Protein AF-A0A1G8UUR7-F1 (afdb_monomer)

pLDDT: mean 87.73, std 11.01, range [48.5, 97.44]

Mean predicted aligned error: 9.34 Å

Sequence (133 aa):
MERLNETAQDWVPHVRRLRPDMAWEDVLRIVNAPLPEARRWTQSRLRRAVKAYVRDGFLSEAVLGRAGRRETDDRLPAIVAAIKGADPDITLQAICVRLEAMRERTPRGRTSWQPSSVKMLLERAQRLGLLSK

Organism: NCBI:txid555512

Radius of gyration: 19.89 Å; Cα contacts (8 Å, |Δi|>4): 112; chains: 1; bounding box: 42×29×51 Å

Secondary structure (DSSP, 8-state):
-HHHHHTGGGTHHHHHHHTTTS-HHHHHHHHHTTS-GGGPPPHHHHHHHHHHHHHTTSS-GGGGSPPPPPHHHHHHHHHHHHHHHH-TT--HHHHHHHHHHTTPPPTTS-S---HHHHHHHHHHHHHTTSS--

Nearest PDB structures (foldseek):
  6pax-assembly1_A  TM=4.402E-01  e=1.001E-01  Homo sapiens
  2k27-assembly1_A  TM=3.278E-01  e=5.074E-01  unclassified

Structure (mmCIF, N/CA/C/O backbone):
data_AF-A0A1G8UUR7-F1
#
_entry.id   AF-A0A1G8UUR7-F1
#
loop_
_atom_site.group_PDB
_atom_site.id
_atom_site.type_symbol
_atom_site.label_atom_id
_atom_site.label_alt_id
_atom_site.label_comp_id
_atom_site.label_asym_id
_atom_site.label_entity_id
_atom_site.label_seq_id
_atom_site.pdbx_PDB_ins_code
_atom_site.Cartn_x
_atom_site.Cartn_y
_atom_site.Cartn_z
_atom_site.occupancy
_atom_site.B_iso_or_equiv
_atom_site.auth_seq_id
_atom_site.auth_comp_id
_atom_site.auth_asym_id
_atom_site.auth_atom_id
_atom_site.pdbx_PDB_model_num
ATOM 1 N N . MET A 1 1 ? 24.851 0.110 -25.148 1.00 49.09 1 MET A N 1
ATOM 2 C CA . MET A 1 1 ? 23.424 0.212 -24.754 1.00 49.09 1 MET A CA 1
ATOM 3 C C . MET A 1 1 ? 22.651 -1.094 -24.978 1.00 49.09 1 MET A C 1
ATOM 5 O O . MET A 1 1 ? 21.540 -1.198 -24.480 1.00 49.09 1 MET A O 1
ATOM 9 N N . GLU A 1 2 ? 23.229 -2.117 -25.622 1.00 48.50 2 GLU A N 1
ATOM 10 C CA . GLU A 1 2 ? 22.502 -3.330 -26.049 1.00 48.50 2 GLU A CA 1
ATOM 11 C C . GLU A 1 2 ? 21.993 -4.244 -24.917 1.00 48.50 2 GLU A C 1
ATOM 13 O O . GLU A 1 2 ? 20.841 -4.662 -24.965 1.00 48.50 2 GLU A O 1
ATOM 18 N N . ARG A 1 3 ? 22.745 -4.454 -23.824 1.00 51.47 3 ARG A N 1
ATOM 19 C CA . ARG A 1 3 ? 22.309 -5.356 -22.727 1.00 51.47 3 ARG A CA 1
ATOM 20 C C . ARG A 1 3 ? 21.090 -4.876 -21.925 1.00 51.47 3 ARG A C 1
ATOM 22 O O . ARG A 1 3 ? 20.505 -5.649 -21.173 1.00 51.47 3 ARG A O 1
ATOM 29 N N . LEU A 1 4 ? 20.733 -3.590 -22.007 1.00 53.09 4 LEU A N 1
ATOM 30 C CA . LEU A 1 4 ? 19.546 -3.058 -21.320 1.00 53.09 4 LEU A CA 1
ATOM 31 C C . LEU A 1 4 ? 18.261 -3.352 -22.105 1.00 53.09 4 LEU A C 1
ATOM 33 O O . LEU A 1 4 ? 17.225 -3.576 -21.479 1.00 53.09 4 LEU A O 1
ATOM 37 N N . ASN A 1 5 ? 18.341 -3.413 -23.439 1.00 54.53 5 ASN A N 1
ATOM 38 C CA . ASN A 1 5 ? 17.193 -3.690 -24.304 1.00 54.53 5 ASN A CA 1
ATOM 39 C C . ASN A 1 5 ? 16.737 -5.149 -24.235 1.00 54.53 5 ASN A C 1
ATOM 41 O O . ASN A 1 5 ? 15.539 -5.396 -24.303 1.00 54.53 5 ASN A O 1
ATOM 45 N N . GLU A 1 6 ? 17.650 -6.102 -24.026 1.00 61.25 6 GLU A N 1
ATOM 46 C CA . GLU A 1 6 ? 17.291 -7.528 -23.929 1.00 61.25 6 GLU A CA 1
ATOM 47 C C . GLU A 1 6 ? 16.363 -7.810 -22.737 1.00 61.25 6 GLU A C 1
ATOM 49 O O . GLU A 1 6 ? 15.436 -8.604 -22.833 1.00 61.25 6 GLU A O 1
ATOM 54 N N . THR A 1 7 ? 16.561 -7.094 -21.627 1.00 69.56 7 THR A N 1
ATOM 55 C CA . THR A 1 7 ? 15.744 -7.232 -20.404 1.00 69.56 7 THR A CA 1
ATOM 56 C C . THR A 1 7 ? 14.572 -6.253 -20.332 1.00 69.56 7 THR A C 1
ATOM 58 O O . THR A 1 7 ? 13.839 -6.233 -19.347 1.00 69.56 7 THR A O 1
ATOM 61 N N . ALA A 1 8 ? 14.392 -5.392 -21.340 1.00 75.25 8 ALA A N 1
ATOM 62 C CA . ALA A 1 8 ? 13.334 -4.382 -21.343 1.00 75.25 8 ALA A CA 1
ATOM 63 C C . ALA A 1 8 ? 11.934 -5.005 -21.272 1.00 75.25 8 ALA A C 1
ATOM 65 O O . ALA A 1 8 ? 11.041 -4.457 -20.623 1.00 75.25 8 ALA A O 1
ATOM 66 N N . GLN A 1 9 ? 11.767 -6.181 -21.880 1.00 80.56 9 GLN A N 1
ATOM 67 C CA . GLN A 1 9 ? 10.515 -6.935 -21.865 1.00 80.56 9 GLN A CA 1
ATOM 68 C C . GLN A 1 9 ? 10.088 -7.331 -20.440 1.00 80.56 9 GLN A C 1
ATOM 70 O O . GLN A 1 9 ? 8.892 -7.355 -20.158 1.00 80.56 9 GLN A O 1
ATOM 75 N N . ASP A 1 10 ? 11.046 -7.522 -19.525 1.00 84.19 10 ASP A N 1
ATOM 76 C CA . ASP A 1 10 ? 10.788 -7.963 -18.149 1.00 84.19 10 ASP A CA 1
ATOM 77 C C . ASP A 1 10 ? 10.231 -6.856 -17.243 1.00 84.19 10 ASP A C 1
ATOM 79 O O . ASP A 1 10 ? 9.671 -7.145 -16.188 1.00 84.19 10 ASP A O 1
ATOM 83 N N . TRP A 1 11 ? 10.407 -5.575 -17.591 1.00 90.75 11 TRP A N 1
ATOM 84 C CA . TRP A 1 11 ? 10.060 -4.472 -16.683 1.00 90.75 11 TRP A CA 1
ATOM 85 C C . TRP A 1 11 ? 9.282 -3.326 -17.329 1.00 90.75 11 TRP A C 1
ATOM 87 O O . TRP A 1 11 ? 8.477 -2.695 -16.639 1.00 90.75 11 TRP A O 1
ATOM 97 N N . VAL A 1 12 ? 9.466 -3.046 -18.624 1.00 93.38 12 VAL A N 1
ATOM 98 C CA . VAL A 1 12 ? 8.807 -1.917 -19.310 1.00 93.38 12 VAL A CA 1
ATOM 99 C C . VAL A 1 12 ? 7.277 -2.007 -19.229 1.00 93.38 12 VAL A C 1
ATOM 101 O O . VAL A 1 12 ? 6.666 -1.003 -18.846 1.00 93.38 12 VAL A O 1
ATOM 104 N N . PRO A 1 13 ? 6.628 -3.164 -19.498 1.00 93.00 13 PRO A N 1
ATOM 105 C CA . PRO A 1 13 ? 5.171 -3.272 -19.396 1.00 93.00 13 PRO A CA 1
ATOM 106 C C . PRO A 1 13 ? 4.662 -3.009 -17.974 1.00 93.00 13 PRO A C 1
ATOM 108 O O . PRO A 1 13 ? 3.656 -2.325 -17.783 1.00 93.00 13 PRO A O 1
ATOM 111 N N . HIS A 1 14 ? 5.385 -3.498 -16.961 1.00 93.56 14 HIS A N 1
ATOM 112 C CA . HIS A 1 14 ? 5.025 -3.309 -15.557 1.00 93.56 14 HIS A CA 1
ATOM 113 C C . HIS A 1 14 ? 5.164 -1.853 -15.123 1.00 93.56 14 HIS A C 1
ATOM 115 O O . HIS A 1 14 ? 4.247 -1.316 -14.508 1.00 93.56 14 HIS A O 1
ATOM 121 N N . VAL A 1 15 ? 6.272 -1.191 -15.465 1.00 9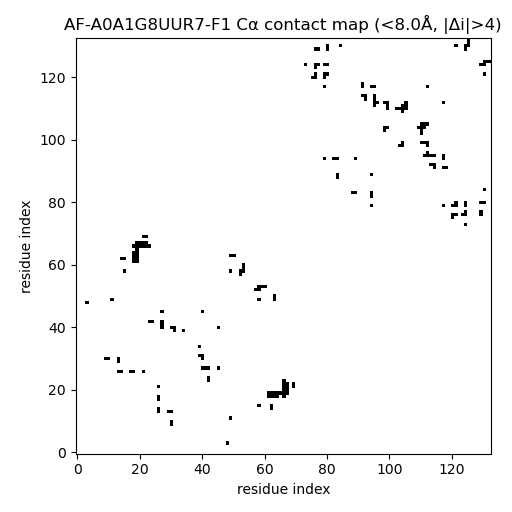4.19 15 VAL A N 1
ATOM 122 C CA . VAL A 1 15 ? 6.478 0.224 -15.127 1.00 94.19 15 VAL A CA 1
ATOM 123 C C . VAL A 1 15 ? 5.430 1.098 -15.806 1.00 94.19 15 VAL A C 1
ATOM 125 O O . VAL A 1 15 ? 4.846 1.945 -15.137 1.00 94.19 15 VAL A O 1
ATOM 128 N N . ARG A 1 16 ? 5.144 0.865 -17.094 1.00 93.69 16 ARG A N 1
ATOM 129 C CA . ARG A 1 16 ? 4.124 1.620 -17.837 1.00 93.69 16 ARG A CA 1
ATOM 130 C C . ARG A 1 16 ? 2.732 1.478 -17.220 1.00 93.69 16 ARG A C 1
ATOM 132 O O . ARG A 1 16 ? 1.988 2.446 -17.207 1.00 93.69 16 ARG A O 1
ATOM 139 N N . ARG A 1 17 ? 2.387 0.285 -16.724 1.00 92.25 17 ARG A N 1
ATOM 140 C CA . ARG A 1 17 ? 1.070 0.011 -16.133 1.00 92.25 17 ARG A CA 1
ATOM 141 C C . ARG A 1 17 ? 0.931 0.507 -14.694 1.00 92.25 17 ARG A C 1
ATOM 143 O O . ARG A 1 17 ? -0.159 0.881 -14.296 1.00 92.25 17 ARG A O 1
ATOM 150 N N . LEU A 1 18 ? 1.992 0.412 -13.892 1.00 92.56 18 LEU A N 1
ATOM 151 C CA . LEU A 1 18 ? 1.904 0.581 -12.435 1.00 92.56 18 LEU A CA 1
ATOM 152 C C . LEU A 1 18 ? 2.329 1.966 -11.947 1.00 92.56 18 LEU A C 1
ATOM 154 O O . LEU A 1 18 ? 2.066 2.314 -10.799 1.00 92.56 18 LEU A O 1
ATOM 158 N N . ARG A 1 19 ? 3.058 2.733 -12.759 1.00 93.44 19 ARG A N 1
ATOM 159 C CA . ARG A 1 19 ? 3.547 4.059 -12.381 1.00 93.44 19 ARG A CA 1
ATOM 160 C C . ARG A 1 19 ? 2.722 5.143 -13.077 1.00 93.44 19 ARG A C 1
ATOM 162 O O . ARG A 1 19 ? 2.439 4.987 -14.260 1.00 93.44 19 ARG A O 1
ATOM 169 N N . PRO A 1 20 ? 2.427 6.261 -12.390 1.00 91.62 20 PRO A N 1
ATOM 170 C CA . PRO A 1 20 ? 2.947 6.655 -11.076 1.00 91.62 20 PRO A CA 1
ATOM 171 C C . PRO A 1 20 ? 2.224 6.040 -9.870 1.00 91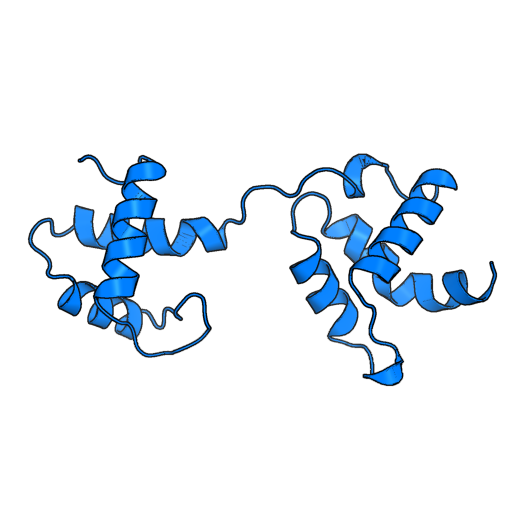.62 20 PRO A C 1
ATOM 173 O O . PRO A 1 20 ? 2.794 6.098 -8.786 1.00 91.62 20 PRO A O 1
ATOM 176 N N . ASP A 1 21 ? 1.055 5.424 -10.033 1.00 87.62 21 ASP A N 1
ATOM 177 C CA . ASP A 1 21 ? 0.139 5.069 -8.933 1.00 87.62 21 ASP A CA 1
ATOM 178 C C . ASP A 1 21 ? 0.765 4.219 -7.815 1.00 87.62 21 ASP A C 1
ATOM 180 O O . ASP A 1 21 ? 0.461 4.397 -6.636 1.00 87.62 21 ASP A O 1
ATOM 184 N N . MET A 1 22 ? 1.702 3.335 -8.158 1.00 87.44 22 MET A N 1
ATOM 185 C CA . MET A 1 22 ? 2.358 2.427 -7.222 1.00 87.44 22 MET A CA 1
ATOM 186 C C . MET A 1 22 ? 3.784 2.869 -6.866 1.00 87.44 22 MET A C 1
ATOM 188 O O . MET A 1 22 ? 4.545 3.337 -7.714 1.00 87.44 22 MET A O 1
ATOM 192 N N . ALA A 1 23 ? 4.203 2.689 -5.610 1.00 88.69 23 ALA A N 1
ATOM 193 C CA . ALA A 1 23 ? 5.560 3.020 -5.177 1.00 88.69 23 ALA A CA 1
ATOM 194 C C . ALA A 1 23 ? 6.627 2.144 -5.860 1.00 88.69 23 ALA A C 1
ATOM 196 O O . ALA A 1 23 ? 6.408 0.972 -6.168 1.00 88.69 23 ALA A O 1
ATOM 197 N N . TRP A 1 24 ? 7.831 2.698 -6.043 1.00 90.31 24 TRP A N 1
ATOM 198 C CA . TRP A 1 24 ? 8.945 2.004 -6.703 1.00 90.31 24 TRP A CA 1
ATOM 199 C C . TRP A 1 24 ? 9.319 0.666 -6.060 1.00 90.31 24 TRP A C 1
ATOM 201 O O . TRP A 1 24 ? 9.773 -0.228 -6.765 1.00 90.31 24 TRP A O 1
ATOM 211 N N . GLU A 1 25 ? 9.174 0.521 -4.743 1.00 87.81 25 GLU A N 1
ATOM 212 C CA . GLU A 1 25 ? 9.468 -0.736 -4.045 1.00 87.81 25 GLU A CA 1
ATOM 213 C C . GLU A 1 25 ? 8.498 -1.859 -4.439 1.00 87.81 25 GLU A C 1
ATOM 215 O O . GLU A 1 25 ? 8.919 -2.991 -4.666 1.00 87.81 25 GLU A O 1
ATOM 220 N N . ASP A 1 26 ? 7.211 -1.554 -4.583 1.00 87.25 26 ASP A N 1
ATOM 221 C CA . ASP A 1 26 ? 6.214 -2.555 -4.965 1.00 87.25 26 ASP A CA 1
ATOM 222 C C . ASP A 1 26 ? 6.318 -2.917 -6.439 1.00 87.25 26 ASP A C 1
ATOM 224 O O . ASP A 1 26 ? 6.267 -4.096 -6.787 1.00 87.25 26 ASP A O 1
ATOM 228 N N . VAL A 1 27 ? 6.552 -1.918 -7.293 1.00 91.50 27 VAL A N 1
ATOM 229 C CA . VAL A 1 27 ? 6.858 -2.162 -8.705 1.00 91.50 27 VAL A CA 1
ATOM 230 C C . VAL A 1 27 ? 8.089 -3.057 -8.825 1.00 91.50 27 VAL A C 1
ATOM 232 O O . VAL A 1 27 ? 8.062 -4.022 -9.581 1.00 91.50 27 VAL A O 1
ATOM 235 N N . LEU A 1 28 ? 9.137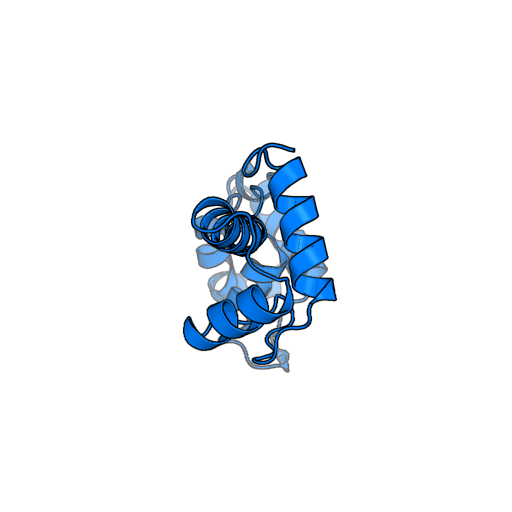 -2.804 -8.033 1.00 92.88 28 LEU A N 1
ATOM 236 C CA . LEU A 1 28 ? 10.324 -3.656 -8.003 1.00 92.88 28 LEU A CA 1
ATOM 237 C C . LEU A 1 28 ? 9.992 -5.089 -7.567 1.00 92.88 28 LEU A C 1
ATOM 239 O O . LEU A 1 28 ? 10.506 -6.033 -8.161 1.00 92.88 28 LEU A O 1
ATOM 243 N N . ARG A 1 29 ? 9.130 -5.266 -6.559 1.00 89.81 29 ARG A N 1
ATOM 244 C CA . ARG A 1 29 ? 8.700 -6.592 -6.093 1.00 89.81 29 ARG A CA 1
ATOM 245 C C . ARG A 1 29 ? 7.960 -7.362 -7.187 1.00 89.81 29 ARG A C 1
ATOM 247 O O . ARG A 1 29 ? 8.237 -8.540 -7.368 1.00 89.81 29 ARG A O 1
ATOM 254 N N . ILE A 1 30 ? 7.074 -6.697 -7.930 1.00 91.44 30 ILE A N 1
ATOM 255 C CA . ILE A 1 30 ? 6.326 -7.301 -9.044 1.00 91.44 30 ILE A CA 1
ATOM 256 C C . ILE A 1 30 ? 7.266 -7.667 -10.196 1.00 91.44 30 ILE A C 1
ATOM 258 O O . ILE A 1 30 ? 7.198 -8.787 -10.690 1.00 91.44 30 ILE A O 1
ATOM 262 N N . VAL A 1 31 ? 8.174 -6.763 -10.576 1.00 92.31 31 VAL A N 1
ATOM 263 C CA . VAL A 1 31 ? 9.176 -7.012 -11.629 1.00 92.31 31 VAL A CA 1
ATOM 264 C C . VAL A 1 31 ? 10.101 -8.174 -11.257 1.00 92.31 31 VAL A C 1
ATOM 266 O O . VAL A 1 31 ? 10.435 -8.989 -12.106 1.00 92.31 31 VAL A O 1
ATOM 269 N N . ASN A 1 32 ? 10.504 -8.286 -9.989 1.00 92.81 32 ASN A N 1
ATOM 270 C CA . ASN A 1 32 ? 11.419 -9.335 -9.537 1.00 92.81 32 ASN A CA 1
ATOM 271 C C . ASN A 1 32 ? 10.746 -10.678 -9.231 1.00 92.81 32 ASN A C 1
ATOM 273 O O . ASN A 1 32 ? 11.460 -11.670 -9.105 1.00 92.81 32 ASN A O 1
ATOM 277 N N . ALA A 1 33 ? 9.420 -10.728 -9.078 1.00 91.38 33 ALA A N 1
ATOM 278 C CA . ALA A 1 33 ? 8.700 -11.948 -8.712 1.00 91.38 33 ALA A CA 1
ATOM 279 C C . ALA A 1 33 ? 8.907 -13.118 -9.700 1.00 91.38 33 ALA A C 1
ATOM 281 O O . ALA A 1 33 ? 9.185 -14.218 -9.226 1.00 91.38 33 ALA A O 1
ATOM 282 N N . PRO A 1 34 ? 8.830 -12.924 -11.034 1.00 89.94 34 PRO A N 1
ATOM 283 C CA . PRO A 1 34 ? 9.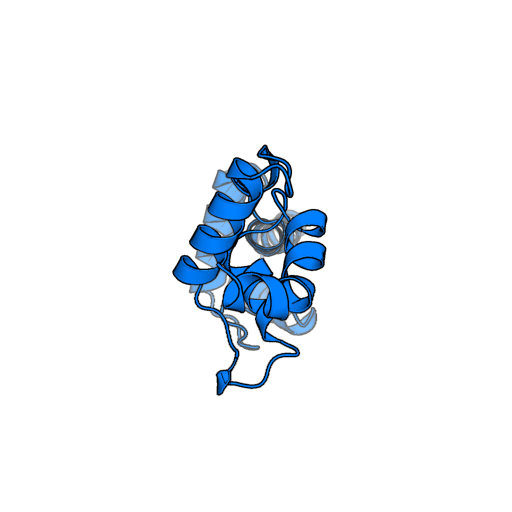075 -14.005 -11.990 1.00 89.94 34 PRO A CA 1
ATOM 284 C C . PRO A 1 34 ? 10.565 -14.239 -12.294 1.00 89.94 34 PRO A C 1
ATOM 286 O O . PRO A 1 34 ? 10.899 -15.192 -12.995 1.00 89.94 34 PRO A O 1
ATOM 289 N N . LEU A 1 35 ? 11.472 -13.376 -11.816 1.00 87.69 35 LEU A N 1
ATOM 290 C CA . LEU A 1 35 ? 12.881 -13.412 -12.209 1.00 87.69 35 LEU A CA 1
ATOM 291 C C . LEU A 1 35 ? 13.717 -14.310 -11.281 1.00 87.69 35 LEU A C 1
ATOM 293 O O . LEU A 1 35 ? 13.593 -14.217 -10.053 1.00 87.69 35 LEU A O 1
ATOM 297 N N . PRO A 1 36 ? 14.645 -15.118 -11.835 1.00 89.12 36 PRO A N 1
ATOM 298 C CA . PRO A 1 36 ? 15.625 -15.831 -11.024 1.00 89.12 36 PRO A CA 1
ATOM 299 C C . PRO A 1 36 ? 16.531 -14.832 -10.297 1.00 89.12 36 PRO A C 1
ATOM 301 O O . PRO A 1 36 ? 16.759 -13.718 -10.774 1.00 89.12 36 PRO A O 1
ATOM 304 N N . GLU A 1 37 ? 17.095 -15.237 -9.159 1.00 85.94 37 GLU A N 1
ATOM 305 C CA . GLU A 1 37 ? 17.850 -14.338 -8.271 1.00 85.94 37 GLU A CA 1
ATOM 306 C C . GLU A 1 37 ? 18.985 -13.595 -8.985 1.00 85.94 37 GLU A C 1
ATOM 308 O O . GLU A 1 37 ? 19.141 -12.389 -8.803 1.00 85.94 37 GLU A O 1
ATOM 313 N N . ALA A 1 38 ? 19.689 -14.282 -9.890 1.00 86.00 38 ALA A N 1
ATOM 314 C CA . ALA A 1 38 ? 20.773 -13.722 -10.698 1.00 86.00 38 ALA A CA 1
ATOM 315 C C . ALA A 1 38 ? 20.342 -12.585 -11.650 1.00 86.00 38 ALA A C 1
ATOM 317 O O . ALA A 1 38 ? 21.188 -11.829 -12.124 1.00 86.00 38 ALA A O 1
ATOM 318 N N . ARG A 1 39 ? 19.043 -12.459 -11.954 1.00 85.81 39 ARG A N 1
ATOM 319 C CA . ARG A 1 39 ? 18.483 -11.436 -12.854 1.00 85.81 39 ARG A CA 1
ATOM 320 C C . ARG A 1 39 ? 17.619 -10.403 -12.131 1.00 85.81 39 ARG A C 1
ATOM 322 O O . ARG A 1 39 ? 17.049 -9.531 -12.784 1.00 85.81 39 ARG A O 1
ATOM 329 N N . ARG A 1 40 ? 17.519 -10.472 -10.799 1.00 89.50 40 ARG A N 1
ATOM 330 C CA . ARG A 1 40 ? 16.732 -9.507 -10.026 1.00 89.50 40 ARG A CA 1
ATOM 331 C C . ARG A 1 40 ? 17.307 -8.101 -10.159 1.00 89.50 40 ARG A C 1
ATOM 333 O O . ARG A 1 40 ? 18.514 -7.865 -10.110 1.00 89.50 40 ARG A O 1
ATOM 340 N N . TRP A 1 41 ? 16.408 -7.138 -10.275 1.00 91.75 41 TRP A N 1
ATOM 341 C CA . TRP A 1 41 ? 16.734 -5.726 -10.299 1.00 91.75 41 TRP A CA 1
ATOM 342 C C . TRP A 1 41 ? 16.885 -5.178 -8.884 1.00 91.75 41 TRP A C 1
ATOM 344 O O . TRP A 1 41 ? 16.168 -5.561 -7.959 1.00 91.75 41 TRP A O 1
ATOM 354 N N . THR A 1 42 ? 17.771 -4.197 -8.729 1.00 91.75 42 THR A N 1
ATOM 355 C CA . THR A 1 42 ? 17.743 -3.283 -7.583 1.00 91.75 42 THR A CA 1
ATOM 356 C C . THR A 1 42 ? 16.908 -2.055 -7.931 1.00 91.75 42 THR A C 1
ATOM 358 O O . THR A 1 42 ? 16.821 -1.664 -9.100 1.00 91.75 42 THR A O 1
ATOM 361 N N . GLN A 1 43 ? 16.330 -1.396 -6.921 1.00 91.00 43 GLN A N 1
ATOM 362 C CA . GLN A 1 43 ? 15.505 -0.202 -7.141 1.00 91.00 43 GLN A CA 1
ATOM 363 C C . GLN A 1 43 ? 16.275 0.886 -7.905 1.00 91.00 43 GLN A C 1
ATOM 365 O O . GLN A 1 43 ? 15.764 1.465 -8.862 1.00 91.00 43 GLN A O 1
ATOM 370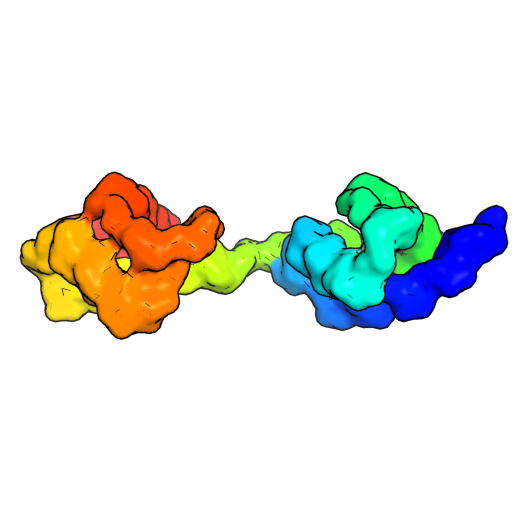 N N . SER A 1 44 ? 17.531 1.132 -7.522 1.00 92.31 44 SER A N 1
ATOM 371 C CA . SER A 1 44 ? 18.395 2.133 -8.153 1.00 92.31 44 SER A CA 1
ATOM 372 C C . SER A 1 44 ? 18.690 1.811 -9.619 1.00 92.31 44 SER A C 1
ATOM 374 O O . SER A 1 44 ? 18.659 2.711 -10.461 1.00 92.31 44 SER A O 1
ATOM 376 N N . ARG A 1 45 ? 18.939 0.532 -9.947 1.00 92.56 45 ARG A N 1
ATOM 377 C CA . ARG A 1 45 ? 19.204 0.092 -11.324 1.00 92.56 45 ARG A CA 1
ATOM 378 C C . ARG A 1 45 ? 17.954 0.224 -12.196 1.00 92.56 45 ARG A C 1
ATOM 380 O O . ARG A 1 45 ? 18.057 0.768 -13.293 1.00 92.56 45 ARG A O 1
ATOM 387 N N . LEU A 1 46 ? 16.787 -0.186 -11.688 1.00 92.88 46 LEU A N 1
ATOM 388 C CA . LEU A 1 46 ? 15.510 -0.043 -12.393 1.00 92.88 46 LEU A CA 1
ATOM 389 C C . LEU A 1 46 ? 15.198 1.434 -12.660 1.00 92.88 46 LEU A C 1
ATOM 391 O O . LEU A 1 46 ? 14.950 1.819 -13.797 1.00 92.88 46 LEU A O 1
ATOM 395 N N . ARG A 1 47 ? 15.311 2.300 -11.645 1.00 93.62 47 ARG A N 1
ATOM 396 C CA . ARG A 1 47 ? 15.063 3.742 -11.809 1.00 93.62 47 ARG A CA 1
ATOM 397 C C . ARG A 1 47 ? 16.010 4.394 -12.818 1.00 93.62 47 ARG A C 1
ATOM 399 O O . ARG A 1 47 ? 15.585 5.288 -13.544 1.00 93.62 47 ARG A O 1
ATOM 406 N N . ARG A 1 48 ? 17.276 3.968 -12.884 1.00 93.69 48 ARG A N 1
ATOM 407 C CA . ARG A 1 48 ? 18.229 4.464 -13.891 1.00 93.69 48 ARG A CA 1
ATOM 408 C C . ARG A 1 48 ? 17.830 4.037 -15.306 1.00 93.69 48 ARG A C 1
ATOM 410 O O . ARG A 1 48 ? 17.859 4.876 -16.199 1.00 93.69 48 ARG A O 1
ATOM 417 N N . ALA A 1 49 ? 17.432 2.777 -15.493 1.00 93.12 49 ALA A N 1
ATOM 418 C CA . ALA A 1 49 ? 16.962 2.274 -16.784 1.00 93.12 49 ALA A CA 1
ATOM 419 C C . ALA A 1 49 ? 15.691 3.004 -17.249 1.00 93.12 49 ALA A C 1
ATOM 421 O O . ALA A 1 49 ? 15.640 3.486 -18.376 1.00 93.12 49 ALA A O 1
ATOM 422 N N . VAL A 1 50 ? 14.719 3.191 -16.351 1.00 94.06 50 VAL A N 1
ATOM 423 C CA . VAL A 1 50 ? 13.490 3.949 -16.636 1.00 94.06 50 VAL A CA 1
ATOM 424 C C . VAL A 1 50 ? 13.812 5.382 -17.059 1.00 94.06 50 VAL A C 1
ATOM 426 O O . VAL A 1 50 ? 13.274 5.853 -18.052 1.00 94.06 50 VAL A O 1
ATOM 429 N N . LYS A 1 51 ? 14.709 6.076 -16.345 1.00 94.50 51 LYS A N 1
ATOM 430 C CA . LYS A 1 51 ? 15.122 7.443 -16.707 1.00 94.50 51 LYS A CA 1
ATOM 431 C C . LYS A 1 51 ? 15.741 7.519 -18.103 1.00 94.50 51 LYS A C 1
ATOM 433 O O . LYS A 1 51 ? 15.444 8.458 -18.830 1.00 94.50 51 LYS A O 1
ATOM 438 N N . ALA A 1 52 ? 16.579 6.548 -18.473 1.00 93.44 52 ALA A N 1
ATOM 439 C CA . ALA A 1 52 ? 17.134 6.478 -19.823 1.00 93.44 52 ALA A CA 1
ATOM 440 C C . ALA A 1 52 ? 16.021 6.292 -20.865 1.00 93.44 52 ALA A C 1
ATOM 442 O O . ALA A 1 52 ? 15.978 7.026 -21.839 1.00 93.44 52 ALA A O 1
ATOM 443 N N . TYR A 1 53 ? 15.057 5.407 -20.603 1.00 92.75 53 TYR A N 1
ATOM 444 C CA . TYR A 1 53 ? 13.929 5.165 -21.507 1.00 92.75 53 TYR A CA 1
ATOM 445 C C . TYR A 1 53 ? 12.991 6.364 -21.653 1.00 92.75 53 TYR A C 1
ATOM 447 O O . TYR A 1 53 ? 12.442 6.572 -22.728 1.00 92.75 53 TYR A O 1
ATOM 455 N N . VAL A 1 54 ? 12.802 7.153 -20.594 1.00 94.00 54 VAL A N 1
ATOM 456 C CA . VAL A 1 54 ? 12.055 8.415 -20.674 1.00 94.00 54 VAL A CA 1
ATOM 457 C C . VAL A 1 54 ? 12.816 9.431 -21.522 1.00 94.00 54 VAL A C 1
ATOM 459 O O . VAL A 1 54 ? 12.236 10.019 -22.428 1.00 94.00 54 VAL A O 1
ATOM 462 N N . ARG A 1 55 ? 14.123 9.594 -21.278 1.00 93.06 55 ARG A N 1
ATOM 463 C CA . ARG A 1 55 ? 14.983 10.491 -22.066 1.00 93.06 55 ARG A CA 1
ATOM 464 C C . ARG A 1 55 ? 14.986 10.118 -23.551 1.00 93.06 55 ARG A C 1
ATOM 466 O O . ARG A 1 55 ? 14.974 11.002 -24.396 1.00 93.06 55 ARG A O 1
ATOM 473 N N . ASP A 1 56 ? 14.993 8.824 -23.847 1.00 90.88 56 ASP A N 1
ATOM 474 C CA . ASP A 1 56 ? 15.039 8.296 -25.210 1.00 90.88 56 ASP A CA 1
ATOM 475 C C . ASP A 1 56 ? 13.625 8.182 -25.845 1.00 90.88 56 ASP A C 1
ATOM 477 O O . ASP A 1 56 ? 13.490 7.718 -26.972 1.00 90.88 56 ASP A O 1
ATOM 481 N N . GLY A 1 57 ? 12.560 8.606 -25.144 1.00 89.50 57 GLY A N 1
ATOM 482 C CA . GLY A 1 57 ? 11.187 8.694 -25.671 1.00 89.50 57 GLY A CA 1
ATOM 483 C C . GLY A 1 57 ? 10.363 7.397 -25.645 1.00 89.50 57 GLY A C 1
ATOM 484 O O . GLY A 1 57 ? 9.226 7.376 -26.110 1.00 89.50 57 GLY A O 1
ATOM 485 N N . PHE A 1 58 ? 10.886 6.311 -25.073 1.00 89.50 58 PHE A N 1
ATOM 486 C CA . PHE A 1 58 ? 10.207 5.006 -25.001 1.00 89.50 58 PHE A CA 1
ATOM 487 C C . PHE A 1 58 ? 9.186 4.890 -23.852 1.00 89.50 58 PHE A C 1
ATOM 489 O O . PHE A 1 58 ? 8.344 3.979 -23.835 1.00 89.50 58 PHE A O 1
ATOM 496 N N . LEU A 1 59 ? 9.262 5.788 -22.866 1.00 92.94 59 LEU A N 1
ATOM 497 C CA . LEU A 1 59 ? 8.338 5.882 -21.736 1.00 92.94 59 LEU A CA 1
ATOM 498 C C . LEU A 1 59 ? 7.913 7.333 -21.506 1.00 92.94 59 LEU A C 1
ATOM 500 O O . LEU A 1 59 ? 8.716 8.250 -21.634 1.00 92.94 59 LEU A O 1
ATOM 504 N N . SER A 1 60 ? 6.657 7.526 -21.103 1.00 93.12 60 SER A N 1
ATOM 505 C CA . SER A 1 60 ? 6.166 8.836 -20.668 1.00 93.12 60 SER A CA 1
ATOM 506 C C . SER A 1 60 ? 6.865 9.275 -19.380 1.00 93.12 60 SER A C 1
ATOM 508 O O . SER A 1 60 ? 7.052 8.463 -18.474 1.00 93.12 60 SER A O 1
ATOM 510 N N . GLU A 1 61 ? 7.179 10.565 -19.255 1.00 93.44 61 GLU A N 1
ATOM 511 C CA . GLU A 1 61 ? 7.753 11.152 -18.038 1.00 93.44 61 GLU A CA 1
ATOM 512 C C . GLU A 1 61 ? 6.864 10.950 -16.797 1.00 93.44 61 GLU A C 1
ATOM 514 O O . GLU A 1 61 ? 7.374 10.836 -15.679 1.00 93.44 61 GLU A O 1
ATOM 519 N N . ALA A 1 62 ? 5.549 10.776 -16.986 1.00 91.75 62 ALA A N 1
ATOM 520 C CA . ALA A 1 62 ? 4.589 10.528 -15.911 1.00 91.75 62 ALA A CA 1
ATOM 521 C C . ALA A 1 62 ? 4.979 9.344 -15.002 1.00 91.75 62 ALA A C 1
ATOM 523 O O . ALA A 1 62 ? 4.721 9.379 -13.798 1.00 91.75 62 ALA A O 1
ATOM 524 N N . VAL A 1 63 ? 5.681 8.327 -15.522 1.00 93.56 63 VAL A N 1
ATOM 525 C CA . VAL A 1 63 ? 6.121 7.158 -14.730 1.00 93.56 63 VAL A CA 1
ATOM 526 C C . VAL A 1 63 ? 7.143 7.518 -13.637 1.00 93.56 63 VAL A C 1
ATOM 528 O O . VAL A 1 63 ? 7.303 6.805 -12.635 1.00 93.56 63 VAL A O 1
ATOM 531 N N . LEU A 1 64 ? 7.855 8.636 -13.805 1.00 92.69 64 LEU A N 1
ATOM 532 C CA . LEU A 1 64 ? 8.791 9.168 -12.815 1.00 92.69 64 LEU A CA 1
ATOM 533 C C . LEU A 1 64 ? 8.085 9.983 -11.725 1.00 92.69 64 LEU A C 1
ATOM 535 O O . LEU A 1 64 ? 8.694 10.213 -10.676 1.00 92.69 64 LEU A O 1
ATOM 539 N N . GLY A 1 65 ? 6.818 10.356 -11.938 1.00 90.12 65 GLY A N 1
ATOM 540 C CA . GLY A 1 65 ? 6.004 11.142 -11.014 1.00 90.12 65 GLY A CA 1
ATOM 541 C C . GLY A 1 65 ? 5.891 10.511 -9.628 1.00 90.12 65 GLY A C 1
ATOM 542 O O . GLY A 1 65 ? 6.039 9.304 -9.453 1.00 90.12 65 GLY A O 1
ATOM 543 N N . ARG A 1 66 ? 5.665 11.311 -8.587 1.00 84.69 66 ARG A N 1
ATOM 544 C CA . ARG A 1 66 ? 5.554 10.786 -7.218 1.00 84.69 66 ARG A CA 1
ATOM 545 C C . ARG A 1 66 ? 4.396 9.780 -7.130 1.00 84.69 66 ARG A C 1
ATOM 547 O O . ARG A 1 66 ? 3.320 10.054 -7.642 1.00 84.69 66 ARG A O 1
ATOM 554 N N . ALA A 1 67 ? 4.620 8.634 -6.476 1.00 82.75 67 ALA A N 1
ATOM 555 C CA . ALA A 1 67 ? 3.515 7.722 -6.184 1.00 82.75 67 ALA A CA 1
ATOM 556 C C . ALA A 1 67 ? 2.471 8.373 -5.285 1.00 82.75 67 ALA A C 1
ATOM 558 O O . ALA A 1 67 ? 2.828 9.096 -4.348 1.00 82.75 67 ALA A O 1
ATOM 559 N N . GLY A 1 68 ? 1.205 8.057 -5.559 1.00 69.81 68 GLY A N 1
ATOM 560 C CA . GLY A 1 68 ? 0.108 8.349 -4.651 1.00 69.81 68 GLY A CA 1
ATOM 561 C C . GLY A 1 68 ? 0.367 7.747 -3.269 1.00 69.81 68 GLY A C 1
ATOM 562 O O . GLY A 1 68 ? 1.140 6.795 -3.105 1.00 69.81 68 GLY A O 1
ATOM 563 N N . ARG A 1 69 ? -0.256 8.334 -2.244 1.00 61.75 69 ARG A N 1
ATOM 564 C CA . ARG A 1 69 ? -0.235 7.755 -0.900 1.00 61.75 69 ARG A CA 1
ATOM 565 C C . ARG A 1 69 ? -0.921 6.390 -0.970 1.00 61.75 69 ARG A C 1
ATOM 567 O O . ARG A 1 69 ? -1.981 6.251 -1.566 1.00 61.75 69 ARG A O 1
ATOM 574 N N . ARG A 1 70 ? -0.259 5.366 -0.441 1.00 63.72 70 ARG A N 1
ATOM 575 C CA . ARG A 1 70 ? -0.638 3.969 -0.648 1.00 63.72 70 ARG A CA 1
ATOM 576 C C . ARG A 1 70 ? -1.957 3.655 0.070 1.00 63.72 70 ARG A C 1
ATOM 578 O O . ARG A 1 70 ? -2.014 3.791 1.286 1.00 63.72 70 ARG A O 1
ATOM 585 N N . GLU A 1 71 ? -2.956 3.125 -0.639 1.00 57.66 71 GLU A N 1
ATOM 586 C CA . GLU A 1 71 ? -4.247 2.732 -0.041 1.00 57.66 71 GLU A CA 1
ATOM 587 C C . GLU A 1 71 ? -4.089 1.752 1.129 1.00 57.66 71 GLU A C 1
ATOM 589 O O . GLU A 1 71 ? -4.756 1.894 2.145 1.00 57.66 71 GLU A O 1
ATOM 594 N N . THR A 1 72 ? -3.158 0.790 1.066 1.00 58.09 72 THR A N 1
ATOM 595 C CA . THR A 1 72 ? -2.928 -0.128 2.201 1.00 58.09 72 THR A CA 1
ATOM 596 C C . THR A 1 72 ? -2.346 0.561 3.433 1.00 58.09 72 THR A C 1
ATOM 598 O O . THR A 1 72 ? -2.508 0.053 4.540 1.00 58.09 72 THR A O 1
ATOM 601 N N . ASP A 1 73 ? -1.656 1.689 3.253 1.00 68.00 73 ASP A N 1
ATOM 602 C CA . ASP A 1 73 ? -1.089 2.471 4.353 1.00 68.00 73 ASP A CA 1
ATOM 603 C C . ASP A 1 73 ? -2.204 3.184 5.144 1.00 68.00 73 ASP A C 1
ATOM 605 O O . ASP A 1 73 ? -2.073 3.402 6.348 1.00 68.00 73 ASP A O 1
ATOM 609 N N . ASP A 1 74 ? -3.341 3.446 4.493 1.00 77.62 74 ASP A N 1
ATOM 610 C CA . ASP A 1 74 ? -4.514 4.081 5.097 1.00 77.62 74 ASP A CA 1
ATOM 611 C C . ASP A 1 74 ? -5.680 3.089 5.345 1.00 77.62 74 ASP A C 1
ATOM 613 O O . ASP A 1 74 ? -6.543 3.356 6.180 1.00 77.62 74 ASP A O 1
ATOM 617 N N . ARG A 1 75 ? -5.647 1.880 4.759 1.00 86.44 75 ARG A N 1
ATOM 618 C CA . ARG A 1 75 ? -6.634 0.800 4.975 1.00 86.44 75 ARG A CA 1
ATOM 619 C C . ARG A 1 75 ? -6.692 0.329 6.424 1.00 86.44 75 ARG A C 1
ATOM 621 O O . ARG 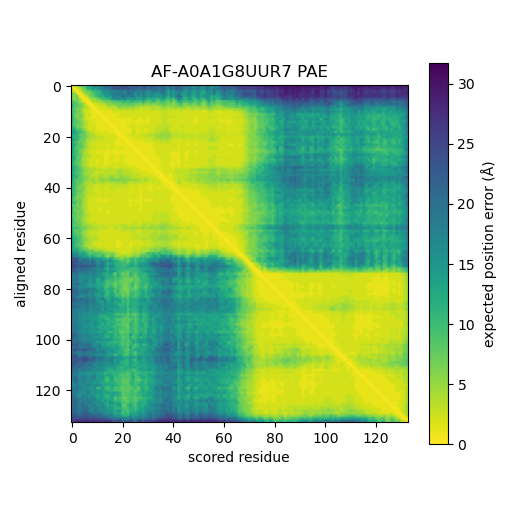A 1 75 ? -7.776 0.198 6.979 1.00 86.44 75 ARG A O 1
ATOM 628 N N . LEU A 1 76 ? -5.543 0.044 7.039 1.00 91.38 76 LEU A N 1
ATOM 629 C CA . LEU A 1 76 ? -5.504 -0.419 8.432 1.00 91.38 76 LEU A CA 1
ATOM 630 C C . LEU A 1 76 ? -5.983 0.666 9.415 1.00 91.38 76 LEU A C 1
ATOM 632 O O . LEU A 1 76 ? -6.824 0.347 10.255 1.00 91.38 76 LEU A O 1
ATOM 636 N N . PRO A 1 77 ? -5.541 1.936 9.300 1.00 93.12 77 PRO A N 1
ATOM 637 C CA . PRO A 1 77 ? -6.161 3.042 10.027 1.00 93.12 77 PRO A CA 1
ATOM 638 C C . PRO A 1 77 ? -7.675 3.146 9.804 1.00 93.12 77 PRO A C 1
ATOM 640 O O . PRO A 1 77 ? -8.397 3.335 10.775 1.00 93.12 77 PRO A O 1
ATOM 643 N N . ALA A 1 78 ? -8.169 2.969 8.574 1.00 92.25 78 ALA A N 1
ATOM 644 C CA . ALA A 1 78 ? -9.602 3.021 8.273 1.00 92.25 78 ALA A CA 1
ATOM 645 C C . ALA A 1 78 ? -10.401 1.878 8.921 1.00 92.25 78 ALA A C 1
ATOM 647 O O . ALA A 1 78 ? -11.460 2.122 9.492 1.00 92.25 78 ALA A O 1
ATOM 648 N N . ILE A 1 79 ? -9.888 0.644 8.902 1.00 93.69 79 ILE A N 1
ATOM 649 C CA . ILE A 1 79 ? -10.528 -0.497 9.578 1.00 93.69 79 ILE A CA 1
ATOM 650 C C . ILE A 1 79 ? -10.575 -0.261 11.089 1.00 93.69 79 ILE A C 1
ATOM 652 O O . ILE A 1 79 ? -11.618 -0.433 11.716 1.00 93.69 79 ILE A O 1
ATOM 656 N N . VAL A 1 80 ? -9.455 0.160 11.681 1.00 95.19 80 VAL A N 1
ATOM 657 C CA . VAL A 1 80 ? -9.376 0.432 13.121 1.00 95.19 80 VAL A CA 1
ATOM 658 C C . VAL A 1 80 ? -10.282 1.606 13.517 1.00 95.19 80 VAL A C 1
ATOM 660 O O . VAL A 1 80 ? -10.939 1.535 14.555 1.00 95.19 80 VAL A O 1
ATOM 663 N N . ALA A 1 81 ? -10.387 2.636 12.671 1.00 95.56 81 ALA A N 1
ATOM 664 C CA . ALA A 1 81 ? -11.339 3.731 12.830 1.00 95.56 81 ALA A CA 1
ATOM 665 C C . ALA A 1 81 ? -12.788 3.247 12.802 1.00 95.56 81 ALA A C 1
ATOM 667 O O . ALA A 1 81 ? -13.552 3.583 13.699 1.00 95.56 81 ALA A O 1
ATOM 668 N N . ALA A 1 82 ? -13.154 2.409 11.831 1.00 94.44 82 ALA A N 1
ATOM 669 C CA . ALA A 1 82 ? -14.497 1.849 11.733 1.00 94.44 82 ALA A CA 1
ATOM 670 C C . ALA A 1 82 ? -14.857 0.999 12.962 1.00 94.44 82 ALA A C 1
ATOM 672 O O . ALA A 1 82 ? -15.962 1.109 13.487 1.00 94.44 82 ALA A O 1
ATOM 673 N N . ILE A 1 83 ? -13.914 0.192 13.467 1.00 95.81 83 ILE A N 1
ATOM 674 C CA . ILE A 1 83 ? -14.114 -0.599 14.689 1.00 95.81 83 ILE A CA 1
ATOM 675 C C . ILE A 1 83 ? -14.338 0.318 15.901 1.00 95.81 83 ILE A C 1
ATOM 677 O O . ILE A 1 83 ? -15.291 0.102 16.644 1.00 95.81 83 ILE A O 1
ATOM 681 N N . LYS A 1 84 ? -13.490 1.339 16.092 1.00 95.81 84 LYS A N 1
ATOM 682 C CA . LYS A 1 84 ? -13.600 2.284 17.217 1.00 95.81 84 LYS A CA 1
ATOM 683 C C . LYS A 1 84 ? -14.826 3.194 17.112 1.00 95.81 84 LYS A C 1
ATOM 685 O O . LYS A 1 84 ? -15.385 3.571 18.129 1.00 95.81 84 LYS A O 1
ATOM 690 N N . GLY A 1 85 ? -15.249 3.542 15.899 1.00 92.56 85 GLY A N 1
ATOM 691 C CA . GLY A 1 85 ? -16.459 4.326 15.661 1.00 92.56 85 GLY A CA 1
ATOM 692 C C . GLY A 1 85 ? -17.742 3.535 15.924 1.00 92.56 85 GLY A C 1
ATOM 693 O O . GLY A 1 85 ? -18.720 4.109 16.388 1.00 92.56 85 GLY A O 1
ATOM 694 N N . ALA A 1 86 ? -17.737 2.222 15.666 1.00 93.94 86 ALA A N 1
ATOM 695 C CA . ALA A 1 86 ? -18.868 1.343 15.969 1.00 93.94 86 ALA A CA 1
ATOM 696 C C . ALA A 1 86 ? -19.011 1.037 17.471 1.00 93.94 86 ALA A C 1
ATOM 698 O O . ALA A 1 86 ? -20.115 0.757 17.929 1.00 93.94 86 ALA A O 1
ATOM 699 N N . ASP A 1 87 ? -17.907 1.070 18.217 1.00 94.38 87 ASP A N 1
ATOM 700 C CA . ASP A 1 87 ? -17.871 0.886 19.668 1.00 94.38 87 ASP A CA 1
ATOM 701 C C . ASP A 1 87 ? -16.797 1.813 20.279 1.00 94.38 87 ASP A C 1
ATOM 703 O O . ASP A 1 87 ? -15.609 1.462 20.295 1.00 94.38 87 ASP A O 1
ATOM 707 N N . PRO A 1 88 ? -17.185 3.010 20.762 1.00 93.00 88 PRO A N 1
ATOM 708 C CA . PRO A 1 88 ? -16.256 3.987 21.325 1.00 93.00 88 PRO A CA 1
ATOM 709 C C . PRO A 1 88 ? -15.544 3.524 22.594 1.00 93.00 88 PRO A C 1
ATOM 711 O O . PRO A 1 88 ? -14.461 4.034 22.880 1.00 93.00 88 PRO A O 1
ATOM 714 N N . ASP A 1 89 ? -16.071 2.541 23.320 1.00 95.00 89 ASP A N 1
ATOM 715 C CA . ASP A 1 89 ? -15.489 2.044 24.571 1.00 95.00 89 ASP A CA 1
ATOM 716 C C . ASP A 1 89 ? -14.625 0.793 24.361 1.00 95.00 89 ASP A C 1
ATOM 718 O O . ASP A 1 89 ? -13.944 0.332 25.283 1.00 95.00 89 ASP A O 1
ATOM 722 N N . ILE A 1 90 ? -14.555 0.284 23.122 1.00 96.00 90 ILE A N 1
ATOM 723 C CA . ILE A 1 90 ? -13.742 -0.883 22.791 1.00 96.00 90 ILE A CA 1
ATOM 724 C C . ILE A 1 90 ? -12.280 -0.690 23.219 1.00 96.00 90 ILE A C 1
ATOM 726 O O . ILE A 1 90 ? -11.620 0.326 22.932 1.00 96.00 90 ILE A O 1
ATOM 730 N N . THR A 1 91 ? -11.756 -1.707 23.900 1.00 97.12 91 THR A N 1
ATOM 731 C CA . THR A 1 91 ? -10.370 -1.734 24.366 1.00 97.12 91 THR A CA 1
ATOM 732 C C . THR A 1 91 ? -9.409 -2.020 23.211 1.00 97.12 91 THR A C 1
ATOM 734 O O . THR A 1 91 ? -9.753 -2.689 22.235 1.00 97.12 91 THR A O 1
ATOM 737 N N . LEU A 1 92 ? -8.151 -1.580 23.335 1.00 97.31 92 LEU A N 1
ATOM 738 C CA . LEU A 1 92 ? -7.117 -1.869 22.330 1.00 97.31 92 LEU A CA 1
ATOM 739 C C . LEU A 1 92 ? -6.934 -3.378 22.104 1.00 97.31 92 LEU A C 1
ATOM 741 O O . LEU A 1 92 ? -6.727 -3.808 20.972 1.00 97.31 92 LEU A O 1
ATOM 745 N N . GLN A 1 93 ? -7.047 -4.176 23.170 1.00 97.44 93 GLN A N 1
ATOM 746 C CA . GLN A 1 93 ? -6.946 -5.631 23.091 1.00 97.44 93 GLN A CA 1
ATOM 747 C C . GLN A 1 93 ? -8.114 -6.240 22.303 1.00 97.44 93 GLN A C 1
ATOM 749 O O . GLN A 1 93 ? -7.897 -7.124 21.479 1.00 97.44 93 GLN A O 1
ATOM 754 N N . ALA A 1 94 ? -9.340 -5.750 22.504 1.00 97.06 94 ALA A N 1
ATOM 755 C CA . ALA A 1 94 ? -10.501 -6.215 21.749 1.00 97.06 94 ALA A CA 1
ATOM 756 C C . ALA A 1 94 ? -10.402 -5.854 20.255 1.00 97.06 94 ALA A C 1
ATOM 758 O O . ALA A 1 94 ? -10.768 -6.662 19.400 1.00 97.06 94 ALA A O 1
ATOM 759 N N . ILE A 1 95 ? -9.821 -4.696 19.917 1.00 96.88 95 ILE A N 1
ATOM 760 C CA . ILE A 1 95 ? -9.518 -4.353 18.519 1.00 96.88 95 ILE A CA 1
ATOM 761 C C . ILE A 1 95 ? -8.489 -5.328 17.924 1.00 96.88 95 ILE A C 1
ATOM 763 O O . ILE A 1 95 ? -8.688 -5.780 16.798 1.00 96.88 95 ILE A O 1
ATOM 767 N N . CYS A 1 96 ? -7.424 -5.696 18.655 1.00 96.44 96 CYS A N 1
ATOM 768 C CA . CYS A 1 96 ? -6.460 -6.710 18.196 1.00 96.44 96 CYS A CA 1
ATOM 769 C C . CYS A 1 96 ? -7.166 -8.018 17.817 1.00 96.44 96 CYS A C 1
ATOM 771 O O . CYS A 1 96 ? -7.004 -8.498 16.699 1.00 96.44 96 CYS A O 1
ATOM 773 N N . VAL A 1 97 ? -8.002 -8.547 18.718 1.00 96.50 97 VAL A N 1
ATOM 774 C CA . VAL A 1 97 ? -8.761 -9.789 18.490 1.00 96.50 97 VAL A CA 1
ATOM 775 C C . VAL A 1 97 ? -9.652 -9.672 17.253 1.00 96.50 97 VAL A C 1
ATOM 777 O O . VAL A 1 97 ? -9.729 -10.598 16.448 1.00 96.50 97 VAL A O 1
ATOM 780 N N . ARG A 1 98 ? -10.298 -8.519 17.052 1.00 95.94 98 ARG A N 1
ATOM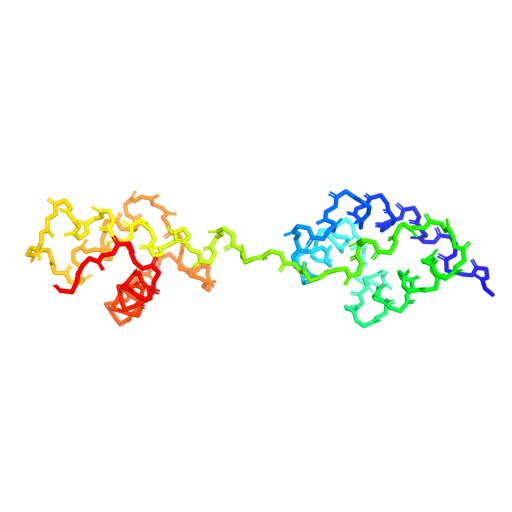 781 C CA . ARG A 1 98 ? -11.166 -8.291 15.892 1.00 95.94 98 ARG A CA 1
ATOM 782 C C . ARG A 1 98 ? -10.382 -8.238 14.578 1.00 95.94 98 ARG A C 1
ATOM 784 O O . ARG A 1 98 ? -10.823 -8.832 13.599 1.00 95.94 98 ARG A O 1
ATOM 791 N N . LEU A 1 99 ? -9.208 -7.603 14.559 1.00 95.00 99 LEU A N 1
ATOM 792 C CA . LEU A 1 99 ? -8.312 -7.609 13.396 1.00 95.00 99 LEU A CA 1
ATOM 793 C C . LEU A 1 99 ? -7.845 -9.033 13.055 1.00 95.00 99 LEU A C 1
ATOM 795 O O . LEU A 1 99 ? -7.861 -9.428 11.891 1.00 95.00 99 LEU A O 1
ATOM 799 N N . GLU A 1 100 ? -7.494 -9.831 14.063 1.00 94.62 100 GLU A N 1
ATOM 800 C CA . GLU A 1 100 ? -7.109 -11.236 13.884 1.00 94.62 100 GLU A CA 1
ATOM 801 C C . GLU A 1 100 ? -8.262 -12.089 13.345 1.00 94.62 100 GLU A C 1
ATOM 803 O O . GLU A 1 100 ? -8.070 -12.857 12.399 1.00 94.62 100 GLU A O 1
ATOM 808 N N . ALA A 1 101 ? -9.474 -11.908 13.881 1.00 94.25 101 ALA A N 1
ATOM 809 C CA . ALA A 1 101 ? -10.684 -12.584 13.414 1.00 94.25 101 ALA A CA 1
ATOM 810 C C . ALA A 1 101 ? -11.025 -12.226 11.957 1.00 94.25 101 ALA A C 1
ATOM 812 O O . ALA A 1 101 ? -11.443 -13.087 11.183 1.00 94.25 101 ALA A O 1
ATOM 813 N N . MET A 1 102 ? -10.765 -10.979 11.552 1.00 93.88 102 MET A N 1
ATOM 814 C CA . MET A 1 102 ? -10.873 -10.517 10.163 1.00 93.88 102 MET A CA 1
ATOM 815 C C . MET A 1 102 ? -9.728 -11.018 9.261 1.00 93.88 102 MET A C 1
ATOM 817 O O . MET A 1 102 ? -9.716 -10.726 8.068 1.00 93.88 102 MET A O 1
ATOM 821 N N . ARG A 1 103 ? -8.770 -11.787 9.804 1.00 91.06 103 ARG A N 1
ATOM 822 C CA . ARG A 1 103 ? -7.543 -12.250 9.130 1.00 91.06 103 ARG A CA 1
ATOM 823 C C . ARG A 1 103 ? -6.662 -11.105 8.622 1.00 91.06 103 ARG A C 1
ATOM 825 O O . ARG A 1 103 ? -5.852 -11.303 7.712 1.00 91.06 103 ARG A O 1
ATOM 832 N N . GLU A 1 104 ? -6.774 -9.933 9.244 1.00 90.81 104 GLU A N 1
ATOM 833 C CA . GLU A 1 104 ? -5.938 -8.782 8.934 1.00 90.81 104 GLU A CA 1
ATOM 834 C C . GLU A 1 104 ? -4.513 -9.016 9.410 1.00 90.81 104 GLU A C 1
ATOM 836 O O . GLU A 1 104 ? -4.258 -9.374 10.561 1.00 90.81 104 GLU A O 1
ATOM 841 N N . ARG A 1 105 ? -3.551 -8.801 8.515 1.00 86.44 105 ARG A N 1
ATOM 842 C CA . ARG A 1 105 ? -2.131 -8.916 8.850 1.00 86.44 105 ARG A CA 1
ATOM 843 C C . ARG A 1 105 ? -1.611 -7.580 9.345 1.00 86.44 105 ARG A C 1
ATOM 845 O O . ARG A 1 105 ? -1.950 -6.527 8.808 1.00 86.44 105 ARG A O 1
ATOM 852 N N . THR A 1 106 ? -0.724 -7.631 10.334 1.00 85.81 106 THR A N 1
ATOM 853 C CA . THR A 1 106 ? 0.044 -6.445 10.731 1.00 85.81 106 THR A CA 1
ATOM 854 C C . THR A 1 106 ? 0.801 -5.879 9.522 1.00 85.81 106 THR A C 1
ATOM 856 O O . THR A 1 106 ? 1.130 -6.633 8.601 1.00 85.81 106 THR A O 1
ATOM 859 N N . PRO A 1 107 ? 1.196 -4.592 9.527 1.00 78.56 107 PRO A N 1
ATOM 860 C CA . PRO A 1 107 ? 2.023 -4.023 8.457 1.00 78.56 107 PRO A CA 1
ATOM 861 C C . PRO A 1 107 ? 3.323 -4.804 8.183 1.00 78.56 107 PRO A C 1
ATOM 863 O O . PRO A 1 107 ? 3.884 -4.726 7.096 1.00 78.56 107 PRO A O 1
ATOM 866 N N . ARG A 1 108 ? 3.811 -5.572 9.169 1.00 77.12 108 ARG A N 1
ATOM 867 C CA . ARG A 1 108 ? 4.998 -6.437 9.070 1.00 77.12 108 ARG A CA 1
ATOM 868 C C . ARG A 1 108 ? 4.671 -7.894 8.694 1.00 77.12 108 ARG A C 1
ATOM 870 O O . ARG A 1 108 ? 5.555 -8.739 8.761 1.00 77.12 108 ARG A O 1
ATOM 877 N N . GLY A 1 109 ? 3.424 -8.209 8.345 1.00 79.88 109 GLY A N 1
ATOM 878 C CA . GLY A 1 109 ? 2.980 -9.530 7.875 1.00 79.88 109 GLY A CA 1
ATOM 879 C C . GLY A 1 109 ? 2.650 -10.558 8.966 1.00 79.88 109 GLY A C 1
ATOM 880 O O . GLY A 1 109 ? 2.215 -11.668 8.654 1.00 79.88 109 GLY A O 1
ATOM 881 N N . ARG A 1 110 ? 2.813 -10.214 10.250 1.00 84.25 110 ARG A N 1
ATOM 882 C CA . ARG A 1 110 ? 2.473 -11.104 11.376 1.00 84.25 110 ARG A CA 1
ATOM 883 C C . ARG A 1 110 ? 0.960 -11.269 11.519 1.00 84.25 110 ARG A C 1
ATOM 885 O O . ARG A 1 110 ? 0.215 -10.339 11.205 1.00 84.25 110 ARG A O 1
ATOM 892 N N . THR A 1 111 ? 0.543 -12.438 12.005 1.00 84.81 111 THR A N 1
ATOM 893 C CA . THR A 1 111 ? -0.850 -12.752 12.365 1.00 84.81 111 THR A CA 1
ATOM 894 C C . THR A 1 111 ? -1.270 -12.091 13.665 1.00 84.81 111 THR A C 1
ATOM 896 O O . THR A 1 111 ? -2.383 -11.603 13.740 1.00 84.81 111 THR A O 1
ATOM 899 N N . SER A 1 112 ? -0.384 -12.063 14.661 1.00 90.31 112 SER A N 1
ATOM 900 C CA . SER A 1 112 ? -0.686 -11.540 15.992 1.00 90.31 112 SER A CA 1
ATOM 901 C C . SER A 1 112 ? -0.604 -10.016 16.039 1.00 90.31 112 SER A C 1
ATOM 903 O O . SER A 1 112 ? 0.423 -9.441 15.646 1.00 90.31 112 SER A O 1
ATOM 905 N N . TRP A 1 113 ? -1.619 -9.380 16.605 1.00 95.25 113 TRP A N 1
ATOM 906 C CA . TRP A 1 113 ? -1.681 -7.946 16.839 1.00 95.25 113 TRP A CA 1
ATOM 907 C C . TRP A 1 113 ? -1.274 -7.585 18.265 1.00 95.25 113 TRP A C 1
ATOM 909 O O . TRP A 1 113 ? -1.455 -8.344 19.211 1.00 95.25 113 TRP A O 1
ATOM 919 N N . GLN A 1 114 ? -0.684 -6.401 18.414 1.00 95.62 114 GLN A N 1
ATOM 920 C CA . GLN A 1 114 ? -0.268 -5.861 19.706 1.00 95.62 114 GLN A CA 1
ATOM 921 C C . GLN A 1 114 ? -1.034 -4.564 19.984 1.00 95.62 114 GLN A C 1
ATOM 923 O O . GLN A 1 114 ? -1.146 -3.741 19.065 1.00 95.62 114 GLN A O 1
ATOM 928 N N . PRO A 1 115 ? -1.495 -4.317 21.227 1.00 96.56 115 PRO A N 1
ATOM 929 C CA . PRO A 1 115 ? -2.227 -3.097 21.576 1.00 96.56 115 PRO A CA 1
ATOM 930 C C . PRO A 1 115 ? -1.505 -1.804 21.175 1.00 96.56 115 PRO A C 1
ATOM 932 O O . PRO A 1 115 ? -2.130 -0.850 20.718 1.00 96.56 115 PRO A O 1
ATOM 935 N N . SER A 1 116 ? -0.172 -1.784 21.265 1.00 94.88 116 SER A N 1
ATOM 936 C CA . SER A 1 116 ? 0.664 -0.655 20.836 1.00 94.88 116 SER A CA 1
ATOM 937 C C . SER A 1 116 ? 0.561 -0.363 19.335 1.00 94.88 116 SER A C 1
ATOM 939 O O . SER A 1 116 ? 0.548 0.798 18.928 1.00 94.88 116 SER A O 1
ATOM 941 N N . SER A 1 117 ? 0.437 -1.402 18.503 1.00 93.19 117 SER A N 1
ATOM 942 C CA . SER A 1 117 ? 0.252 -1.251 17.055 1.00 93.19 117 SER A CA 1
ATOM 943 C C . SER A 1 117 ? -1.122 -0.673 16.735 1.00 93.19 117 SER A C 1
ATOM 945 O O . SER A 1 117 ? -1.226 0.219 15.898 1.00 93.19 117 SER A O 1
ATOM 947 N N . VAL A 1 118 ? -2.164 -1.130 17.435 1.00 94.75 118 VAL A N 1
ATOM 948 C CA . VAL A 1 118 ? -3.519 -0.580 17.298 1.00 94.75 118 VAL A CA 1
ATOM 949 C C . VAL A 1 118 ? -3.563 0.881 17.736 1.00 94.75 118 VAL A C 1
ATOM 951 O O . VAL A 1 118 ? -4.135 1.706 17.029 1.00 94.75 118 VAL A O 1
ATOM 954 N N . LYS A 1 119 ? -2.914 1.230 18.853 1.00 95.06 119 LYS A N 1
ATOM 955 C CA . LYS A 1 119 ? -2.820 2.622 19.315 1.00 95.06 119 LYS A CA 1
ATOM 956 C C . LYS A 1 119 ? -2.202 3.528 18.247 1.00 95.06 119 LYS A C 1
ATOM 958 O O . LYS A 1 119 ? -2.776 4.561 17.921 1.00 95.06 119 LYS A O 1
ATOM 963 N N . MET A 1 120 ? -1.085 3.110 17.651 1.00 94.38 120 MET A N 1
ATOM 964 C CA . MET A 1 120 ? -0.446 3.853 16.561 1.00 94.38 120 MET A CA 1
ATOM 965 C C . MET A 1 120 ? -1.377 4.014 15.347 1.00 94.38 120 MET A C 1
ATOM 967 O O . MET A 1 120 ? -1.425 5.086 14.745 1.00 94.38 120 MET A O 1
ATOM 971 N N . LEU A 1 121 ? -2.158 2.983 15.006 1.00 93.62 121 LEU A N 1
ATOM 972 C CA . LEU A 1 121 ? -3.146 3.060 13.926 1.00 93.62 121 LEU A CA 1
ATOM 973 C C . LEU A 1 121 ? -4.308 4.007 14.246 1.00 93.62 121 LEU A C 1
ATOM 975 O O . LEU A 1 121 ? -4.743 4.719 13.346 1.00 93.62 121 LEU A O 1
ATOM 979 N N . LEU A 1 122 ? -4.776 4.065 15.497 1.00 94.25 122 LEU A N 1
ATOM 980 C CA . LEU A 1 122 ? -5.793 5.027 15.939 1.00 94.25 122 LEU A CA 1
ATOM 981 C C . LEU A 1 122 ? -5.278 6.467 15.863 1.00 94.25 122 LEU A C 1
ATOM 983 O O . LEU A 1 122 ? -5.946 7.331 15.301 1.00 94.25 122 LEU A O 1
ATOM 987 N N . GLU A 1 123 ? -4.067 6.724 16.361 1.00 93.50 123 GLU A N 1
ATOM 988 C CA . GLU A 1 123 ? -3.420 8.040 16.247 1.00 93.50 123 GLU A CA 1
ATOM 989 C C . GLU A 1 123 ? -3.259 8.449 14.779 1.00 93.50 123 GLU A C 1
ATOM 991 O O . GLU A 1 123 ? -3.476 9.601 14.398 1.00 93.50 123 GLU A O 1
ATOM 996 N N . ARG A 1 124 ? -2.904 7.489 13.922 1.00 90.88 124 ARG A N 1
ATOM 997 C CA . ARG A 1 124 ? -2.819 7.712 12.484 1.00 90.88 124 ARG A CA 1
ATOM 998 C C . ARG A 1 124 ? -4.188 7.987 11.862 1.00 90.88 124 ARG A C 1
ATOM 1000 O O . ARG A 1 124 ? -4.284 8.890 11.038 1.00 90.88 124 ARG A O 1
ATOM 1007 N N . ALA A 1 125 ? -5.227 7.256 12.253 1.00 92.62 125 ALA A N 1
ATOM 1008 C CA . ALA A 1 125 ? -6.594 7.476 11.793 1.00 92.62 125 ALA A CA 1
ATOM 1009 C C . ALA A 1 125 ? -7.103 8.880 12.157 1.00 92.62 125 ALA A C 1
ATOM 1011 O O . ALA A 1 125 ? -7.704 9.540 11.314 1.00 92.62 125 ALA A O 1
ATOM 1012 N N . GLN A 1 126 ? -6.775 9.381 13.352 1.00 91.75 126 GLN A N 1
ATOM 1013 C CA . GLN A 1 126 ? -7.066 10.765 13.745 1.00 91.75 126 GLN A CA 1
ATOM 1014 C C . GLN A 1 126 ? -6.354 11.778 12.838 1.00 91.75 126 GLN A C 1
ATOM 1016 O O . GLN A 1 126 ? -6.976 12.716 12.351 1.00 91.75 126 GLN A O 1
ATOM 1021 N N . ARG A 1 127 ? -5.063 11.571 12.532 1.00 88.50 127 ARG A N 1
ATOM 1022 C CA . ARG A 1 127 ? -4.319 12.445 11.597 1.00 88.50 127 ARG A CA 1
ATOM 1023 C C . ARG A 1 127 ? -4.878 12.426 10.173 1.00 88.50 127 ARG A C 1
ATOM 1025 O O . ARG A 1 127 ? -4.661 13.378 9.432 1.00 88.50 127 ARG A O 1
ATOM 1032 N N . LEU A 1 128 ? -5.542 11.340 9.785 1.00 87.44 128 LEU A N 1
ATOM 1033 C CA . LEU A 1 128 ? -6.220 11.202 8.497 1.00 87.44 128 LEU A CA 1
ATOM 1034 C C . LEU A 1 128 ? -7.652 11.770 8.512 1.00 87.44 128 LEU A C 1
ATOM 1036 O O . LEU A 1 128 ? -8.301 11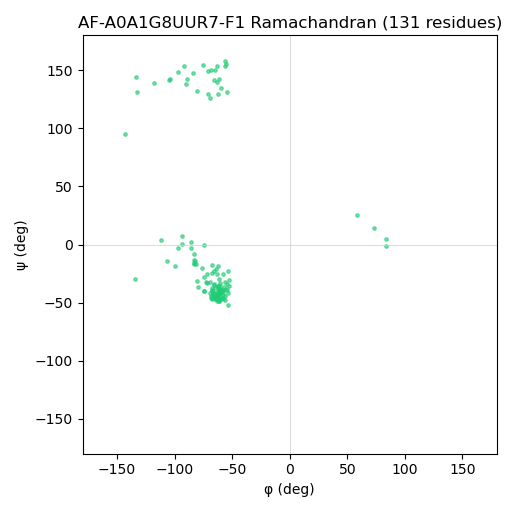.756 7.473 1.00 87.44 128 LEU A O 1
ATOM 1040 N N . GLY A 1 129 ? -8.151 12.252 9.658 1.00 89.06 129 GLY A N 1
ATOM 1041 C CA . GLY A 1 129 ? -9.524 12.746 9.805 1.00 89.06 129 GLY A CA 1
ATOM 1042 C C . GLY A 1 129 ? -10.591 11.645 9.810 1.00 89.06 129 GLY A C 1
ATOM 1043 O O . GLY A 1 129 ? -11.769 11.941 9.655 1.00 89.06 129 GLY A O 1
ATOM 1044 N N . LEU A 1 130 ? -10.191 10.379 9.980 1.00 88.56 130 LEU A N 1
ATOM 1045 C CA . LEU A 1 130 ? -11.091 9.216 9.985 1.00 88.56 130 LEU A CA 1
ATOM 1046 C C . LEU A 1 130 ? -11.757 8.986 11.347 1.00 88.56 130 LEU A C 1
ATOM 1048 O O . LEU A 1 130 ? -12.725 8.238 11.450 1.00 88.56 130 LEU A O 1
ATOM 1052 N N . LEU A 1 131 ? -11.209 9.599 12.395 1.00 85.44 131 LEU A N 1
ATOM 1053 C CA . LEU A 1 131 ? -11.763 9.624 13.740 1.00 85.44 131 LEU A CA 1
ATOM 1054 C C . LEU A 1 131 ? -11.713 11.057 14.250 1.00 85.44 131 LEU A C 1
ATOM 1056 O O . LEU A 1 131 ? -10.662 11.703 14.189 1.00 85.44 131 LEU A O 1
ATOM 1060 N N . SER A 1 132 ? -12.833 11.526 14.785 1.00 76.06 132 SER A N 1
ATOM 1061 C CA . SER A 1 132 ? -12.854 12.732 15.605 1.00 76.06 132 SER A CA 1
ATOM 1062 C C . SER A 1 132 ? -12.126 12.471 16.926 1.00 76.06 132 SER A C 1
ATOM 1064 O O . SER A 1 132 ? -12.040 11.329 17.386 1.00 76.06 132 SER A O 1
ATOM 1066 N N . LYS A 1 133 ? -11.529 13.531 17.471 1.00 59.81 133 LYS A N 1
ATOM 1067 C CA . LYS A 1 133 ? -10.777 13.486 18.724 1.00 59.81 133 LYS A CA 1
ATOM 1068 C C . LYS A 1 133 ? -11.702 13.318 19.923 1.00 59.81 133 LYS A C 1
ATOM 1070 O O . LYS A 1 133 ? -12.805 13.904 19.870 1.00 59.81 133 LYS A O 1
#

Solvent-accessible surface area (backbone atoms only — not comparable to full-atom values): 7733 Å² total; per-residue (Å²): 121,67,80,61,61,75,53,37,79,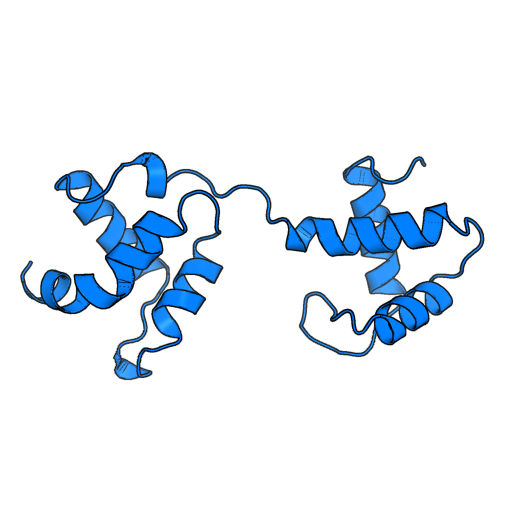65,40,51,66,57,47,66,71,43,31,25,66,46,47,68,67,58,54,47,51,62,48,33,65,86,41,57,80,96,70,49,73,51,67,69,57,50,53,51,52,52,52,51,34,32,75,72,66,79,38,68,68,60,47,75,42,78,45,53,84,57,65,73,75,49,43,58,18,49,53,51,26,52,52,42,71,76,36,79,82,66,48,51,62,59,52,30,54,51,39,42,74,70,66,44,57,42,98,85,68,41,65,77,65,48,47,70,60,48,50,54,32,47,58,48,14,39,77,69,67,65,36,85,131

Foldseek 3Di:
DPVLVVCCVLQVVLLQPCPPADDLVVSLCSSCVVPDPVPRDDSVRSVVSVVVCCVVPNHPPRSVDHHDDDPVVCVLLLLLLVVCVVPVPDALVNSQVVCLVVQHAQPVRDSGDDSVSSVVSPVVNVVVVSDDD